Protein AF-A0A1A5YBJ4-F1 (afdb_monomer)

Organism: NCBI:txid1844972

Nearest PDB structures (foldseek):
  6a4c-assembly1_A  TM=4.652E-01  e=3.974E-02  Myxococcus xanthus DK 1622

Secondary structure (DSSP, 8-state):
--B-EEEES------S-TTS-HHHHHHH--BPPPSSPPPEEEEEEE--B--SEEEE-TTS-EEEEHHHHHHHHHHHTTSEEEEEEEETTS---EEEEEEBP-

Radius of gyration: 13.21 Å; Cα contacts (8 Å, |Δi|>4): 202; chains: 1; bounding box: 38×28×31 Å

Mean predicted aligned error: 7.51 Å

Foldseek 3Di:
DDAWAKAFPDPPDDQDDPPDDLVVCQPPLAFADDDDDDATEMEGPDDDDYDQFRDAYRRNWTKGAPVVCVVCVVVQPPQWDWGHYDYDPDPGGITTIRRHDD

Solvent-accessible surface area (backbone atoms only — not comparable to full-atom values): 6078 Å² total; per-residue (Å²): 133,64,54,47,39,68,46,78,68,55,81,94,58,80,63,49,64,98,87,60,63,52,68,62,16,60,76,68,44,57,26,72,86,81,86,81,83,68,78,40,45,32,31,71,82,36,86,47,52,88,56,50,69,52,50,69,47,78,33,30,25,38,34,28,23,66,70,41,46,72,70,45,47,86,76,46,62,86,39,53,46,84,39,64,48,43,42,79,82,48,99,64,74,45,36,36,39,37,37,31,67,129

Sequence (102 aa):
MKIWSMQVDDYNMTVCSEDHNPADYSASLEGLPVTNWNTAQLKIWKKGKNRDFVGFLNGGMLVLSDKAIEVIKGFLDPNVQYLNCVVKNYSTKLTLVNVVTI

pLDDT: mean 74.59, std 11.42, range [49.53, 89.25]

Structure (mmCIF, N/CA/C/O backbone):
data_AF-A0A1A5YBJ4-F1
#
_entry.id   AF-A0A1A5YBJ4-F1
#
loop_
_atom_site.group_PDB
_atom_site.id
_atom_site.type_symbol
_atom_site.label_atom_id
_atom_site.label_alt_id
_atom_site.label_comp_id
_atom_site.label_asym_id
_atom_site.label_entity_id
_atom_site.label_seq_id
_atom_site.pdbx_PDB_ins_code
_atom_site.Cartn_x
_atom_site.Cartn_y
_atom_site.Cartn_z
_atom_site.occupancy
_atom_site.B_iso_or_equiv
_atom_site.auth_seq_id
_atom_site.auth_comp_id
_atom_site.auth_asym_id
_atom_site.auth_atom_id
_atom_site.pdbx_PDB_model_num
ATOM 1 N N . MET A 1 1 ? -23.892 4.312 1.676 1.00 57.59 1 MET A N 1
ATOM 2 C CA . MET A 1 1 ? -23.070 3.613 2.698 1.00 57.59 1 MET A CA 1
ATOM 3 C C . MET A 1 1 ? -21.718 4.319 2.812 1.00 57.59 1 MET A C 1
ATOM 5 O O . MET A 1 1 ? -21.126 4.576 1.774 1.00 57.59 1 MET A O 1
ATOM 9 N N . LYS A 1 2 ? -21.241 4.689 4.014 1.00 60.31 2 LYS A N 1
ATOM 10 C CA . LYS A 1 2 ? -19.932 5.363 4.184 1.00 60.31 2 LYS A CA 1
ATOM 11 C C . LYS A 1 2 ? -18.789 4.330 4.074 1.00 60.31 2 LYS A C 1
ATOM 13 O O . LYS A 1 2 ? -18.869 3.270 4.694 1.00 60.31 2 LYS A O 1
ATOM 18 N N . ILE A 1 3 ? -17.759 4.620 3.280 1.00 66.88 3 ILE A N 1
ATOM 19 C CA . ILE A 1 3 ? -16.576 3.764 3.036 1.00 66.88 3 ILE A CA 1
ATOM 20 C C . ILE A 1 3 ? -15.384 4.349 3.813 1.00 66.88 3 ILE A C 1
ATOM 22 O O . ILE A 1 3 ? -15.431 5.528 4.170 1.00 66.88 3 ILE A O 1
ATOM 26 N N . TRP A 1 4 ? -14.363 3.540 4.124 1.00 71.50 4 TRP A N 1
ATOM 27 C CA . TRP A 1 4 ? -13.100 4.062 4.665 1.00 71.50 4 TRP A CA 1
ATOM 28 C C . TRP A 1 4 ? -12.494 5.074 3.699 1.00 71.50 4 TRP A C 1
ATOM 30 O O . TRP A 1 4 ? -12.452 4.846 2.494 1.00 71.50 4 TRP A O 1
ATOM 40 N N . SER A 1 5 ? -12.039 6.196 4.239 1.00 71.62 5 SER A N 1
ATOM 41 C CA . SER A 1 5 ? -11.209 7.142 3.503 1.00 71.62 5 SER A CA 1
ATOM 42 C C . SER A 1 5 ? -9.917 7.330 4.277 1.00 71.62 5 SER A C 1
ATOM 44 O O . SER A 1 5 ? -9.929 7.521 5.499 1.00 71.62 5 SER A O 1
ATOM 46 N N . MET A 1 6 ? -8.809 7.230 3.555 1.00 74.12 6 MET A N 1
ATOM 47 C CA . MET A 1 6 ? -7.467 7.334 4.105 1.00 74.12 6 MET A CA 1
ATOM 48 C C . MET A 1 6 ? -6.771 8.570 3.575 1.00 74.12 6 MET A C 1
ATOM 50 O O . MET A 1 6 ? -7.162 9.132 2.555 1.00 74.12 6 MET A O 1
ATOM 54 N N . GLN A 1 7 ? -5.751 8.982 4.307 1.00 73.12 7 GLN A N 1
ATOM 55 C CA . GLN A 1 7 ? -4.785 9.968 3.868 1.00 73.12 7 GLN A CA 1
ATOM 56 C C . GLN A 1 7 ? -3.432 9.619 4.478 1.00 73.12 7 GLN A C 1
ATOM 58 O O . GLN A 1 7 ? -3.356 8.937 5.509 1.00 73.12 7 GLN A O 1
ATOM 63 N N . VAL A 1 8 ? -2.378 10.102 3.836 1.00 72.44 8 VAL A N 1
ATOM 64 C CA . VAL A 1 8 ? -1.031 10.074 4.397 1.00 72.44 8 VAL A CA 1
ATOM 65 C C . VAL A 1 8 ? -1.032 10.924 5.673 1.00 72.44 8 VAL A C 1
ATOM 67 O O . VAL A 1 8 ? -1.613 12.011 5.706 1.00 72.44 8 VAL A O 1
ATOM 70 N N . ASP A 1 9 ? -0.484 10.386 6.762 1.00 72.25 9 ASP A N 1
ATOM 71 C CA . ASP A 1 9 ? -0.409 11.097 8.044 1.00 72.25 9 ASP A CA 1
ATOM 72 C C . ASP A 1 9 ? 0.889 11.884 8.206 1.00 72.25 9 ASP A C 1
ATOM 74 O O . ASP A 1 9 ? 0.879 12.938 8.836 1.00 72.25 9 ASP A O 1
ATOM 78 N N . ASP A 1 10 ? 1.972 11.395 7.607 1.00 65.75 10 ASP A N 1
ATOM 79 C CA . ASP A 1 10 ? 3.278 12.040 7.603 1.00 65.75 10 ASP A CA 1
ATOM 80 C C . ASP A 1 10 ? 3.803 12.154 6.165 1.00 65.75 10 ASP A C 1
ATOM 82 O O . ASP A 1 10 ? 3.919 11.153 5.460 1.00 65.75 10 ASP A O 1
ATOM 86 N N . TYR A 1 11 ? 4.104 13.383 5.740 1.00 57.78 11 TYR A N 1
ATOM 87 C CA . TYR A 1 11 ? 4.624 13.700 4.409 1.00 57.78 11 TYR A CA 1
ATOM 88 C C . TYR A 1 11 ? 6.139 13.496 4.280 1.00 57.78 11 TYR A C 1
ATOM 90 O O . TYR A 1 11 ? 6.700 13.840 3.245 1.00 57.78 11 TYR A O 1
ATOM 98 N N . 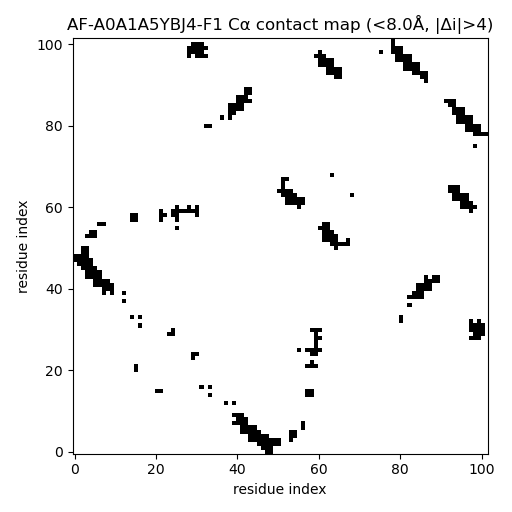ASN A 1 12 ? 6.805 12.863 5.252 1.00 54.12 12 ASN A N 1
ATOM 99 C CA . ASN A 1 12 ? 8.192 12.378 5.127 1.00 54.12 12 ASN A CA 1
ATOM 100 C C . ASN A 1 12 ? 8.376 11.260 4.074 1.00 54.12 12 ASN A C 1
ATOM 102 O O . ASN A 1 12 ? 9.353 10.511 4.090 1.00 54.12 12 ASN A O 1
ATOM 106 N N . MET A 1 13 ? 7.413 11.118 3.170 1.00 58.00 13 MET A N 1
ATOM 107 C CA . MET A 1 13 ? 7.360 10.134 2.114 1.00 58.00 13 MET A CA 1
ATOM 108 C C . MET A 1 13 ? 7.187 10.861 0.785 1.00 58.00 13 MET A C 1
ATOM 110 O O . MET A 1 13 ? 6.103 11.363 0.478 1.00 58.00 13 MET A O 1
ATOM 114 N N . THR A 1 14 ? 8.228 10.857 -0.037 1.00 52.09 14 THR A N 1
ATOM 115 C CA . THR A 1 14 ? 8.079 11.176 -1.455 1.00 52.09 14 THR A CA 1
ATOM 116 C C . THR A 1 14 ? 7.714 9.880 -2.170 1.00 52.09 14 THR A C 1
ATOM 118 O O . THR A 1 14 ? 8.515 8.954 -2.244 1.00 52.09 14 THR A O 1
ATOM 121 N N . VAL A 1 15 ? 6.467 9.779 -2.628 1.00 53.03 15 VAL A N 1
ATOM 122 C CA . VAL A 1 15 ? 5.974 8.618 -3.394 1.00 53.03 15 VAL A CA 1
ATOM 123 C C . VAL A 1 15 ? 6.155 8.823 -4.905 1.00 53.03 15 VAL A C 1
ATOM 125 O O . VAL A 1 15 ? 5.999 7.900 -5.696 1.00 53.03 15 VAL A O 1
ATOM 128 N N . CYS A 1 16 ? 6.523 10.034 -5.315 1.00 52.31 16 CYS A N 1
ATOM 129 C CA . CYS A 1 16 ? 6.862 10.352 -6.692 1.00 52.31 16 CYS A CA 1
ATOM 130 C C . CYS A 1 16 ? 8.385 10.362 -6.820 1.00 52.31 16 CYS A C 1
ATOM 132 O O . CYS A 1 16 ? 9.061 11.006 -6.019 1.00 52.31 16 CYS A O 1
ATOM 134 N N . SER A 1 17 ? 8.933 9.673 -7.820 1.00 49.53 17 SER A N 1
ATOM 135 C CA . SER A 1 17 ? 10.287 9.987 -8.284 1.00 49.53 17 SER A CA 1
ATOM 136 C C . SER A 1 17 ? 10.357 11.487 -8.584 1.00 49.53 17 SER A C 1
ATOM 138 O O . SER A 1 17 ? 9.381 12.026 -9.111 1.00 49.53 17 SER A O 1
ATOM 140 N N . GLU A 1 18 ? 11.482 12.139 -8.292 1.00 51.91 18 GLU A N 1
ATOM 141 C CA . GLU A 1 18 ? 11.665 13.595 -8.446 1.00 51.91 18 GLU A CA 1
ATOM 142 C C . GLU A 1 18 ? 11.302 14.124 -9.854 1.00 51.91 18 GLU A C 1
ATOM 144 O O . GLU A 1 18 ? 10.976 15.299 -9.999 1.00 51.91 18 GLU A O 1
ATOM 149 N N . ASP A 1 19 ? 11.242 13.239 -10.856 1.00 53.22 19 ASP A N 1
ATOM 150 C CA . ASP A 1 19 ? 11.070 13.572 -12.270 1.00 53.22 19 ASP A CA 1
ATOM 151 C C . ASP A 1 19 ? 9.667 13.331 -12.870 1.00 53.22 19 ASP A C 1
ATOM 153 O O . ASP A 1 19 ? 9.509 13.486 -14.079 1.00 53.22 19 ASP A O 1
ATOM 157 N N . HIS A 1 20 ? 8.641 12.933 -12.101 1.00 56.00 20 HIS A N 1
ATOM 158 C CA . HIS A 1 20 ? 7.326 12.591 -12.683 1.00 56.00 20 HIS A CA 1
ATOM 159 C C . HIS A 1 20 ? 6.122 13.315 -12.066 1.00 56.00 20 HIS A C 1
ATOM 161 O O . HIS A 1 20 ? 6.026 13.517 -10.855 1.00 56.00 20 HIS A O 1
ATOM 167 N N . 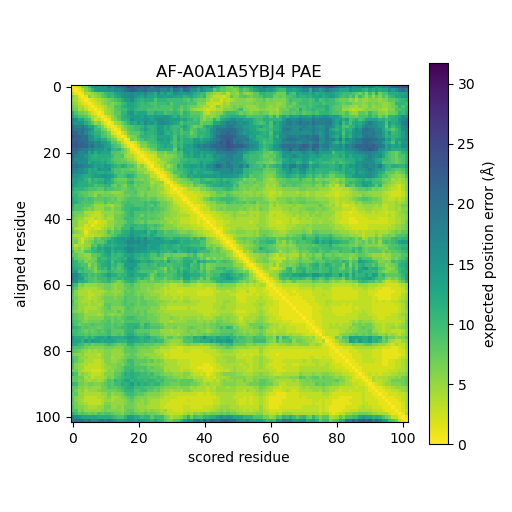ASN A 1 21 ? 5.147 13.645 -12.921 1.00 61.22 21 ASN A N 1
ATOM 168 C CA . ASN A 1 21 ? 3.876 14.242 -12.528 1.00 61.22 21 ASN A CA 1
ATOM 169 C C . ASN A 1 21 ? 2.970 13.194 -11.838 1.00 61.22 21 ASN A C 1
ATOM 171 O O . ASN A 1 21 ? 2.631 12.179 -12.451 1.00 61.22 21 ASN A O 1
ATOM 175 N N . PRO A 1 22 ? 2.499 13.435 -10.597 1.00 57.09 22 PRO A N 1
ATOM 176 C CA . PRO A 1 22 ? 1.604 12.519 -9.882 1.00 57.09 22 PRO A CA 1
ATOM 177 C C . PRO A 1 22 ? 0.302 12.178 -10.628 1.00 57.09 22 PRO A C 1
ATOM 179 O O . PRO A 1 22 ? -0.312 11.147 -10.346 1.00 57.09 22 PRO A O 1
ATOM 182 N N . ALA A 1 23 ? -0.140 13.048 -11.544 1.00 61.59 23 ALA A N 1
ATOM 183 C CA . ALA A 1 23 ? -1.350 12.843 -12.333 1.00 61.59 23 ALA A CA 1
ATOM 184 C C . ALA A 1 23 ? -1.221 11.670 -13.317 1.00 61.59 23 ALA A C 1
ATOM 186 O O . ALA A 1 23 ? -2.168 10.892 -13.444 1.00 61.59 23 ALA A O 1
ATOM 187 N N . ASP A 1 24 ? -0.049 11.498 -13.930 1.00 58.06 24 ASP A N 1
ATOM 188 C CA . ASP A 1 24 ? 0.191 10.466 -14.945 1.00 58.06 24 ASP A CA 1
ATOM 189 C C . ASP A 1 24 ? 0.128 9.063 -14.311 1.00 58.06 24 ASP A C 1
ATOM 191 O O . ASP A 1 24 ? -0.546 8.168 -14.814 1.00 58.06 24 ASP A O 1
ATOM 195 N N . TYR A 1 25 ? 0.671 8.920 -13.098 1.00 57.44 25 TYR A N 1
ATOM 196 C CA . TYR A 1 25 ? 0.655 7.677 -12.313 1.00 57.44 25 TYR A CA 1
ATOM 197 C C . TYR A 1 25 ? -0.755 7.225 -11.918 1.00 57.44 25 TYR A C 1
ATOM 199 O O . TYR A 1 25 ? -1.060 6.033 -11.870 1.00 57.44 25 TYR A O 1
ATOM 207 N N . SER A 1 26 ? -1.628 8.182 -11.587 1.00 58.16 26 SER A N 1
ATOM 208 C CA . SER A 1 26 ? -2.985 7.884 -11.118 1.00 58.16 26 SER A CA 1
ATOM 209 C C . SER A 1 26 ? -3.902 7.342 -12.219 1.00 58.16 26 SER A C 1
ATOM 211 O O . SER A 1 26 ? -4.892 6.680 -11.909 1.00 58.16 26 SER A O 1
ATOM 213 N N . ALA A 1 27 ? -3.571 7.607 -13.487 1.00 62.41 27 ALA A N 1
ATOM 214 C CA . ALA A 1 27 ? -4.374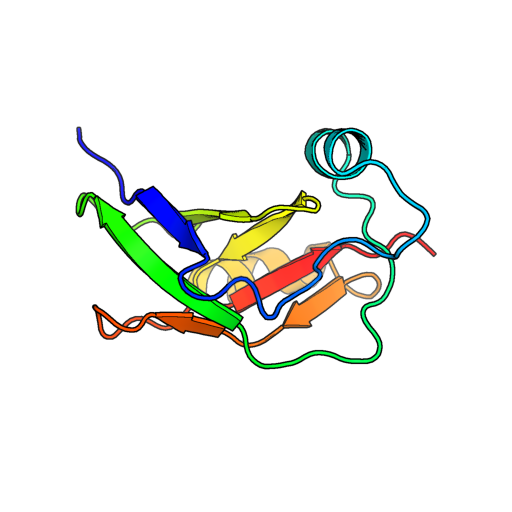 7.214 -14.638 1.00 62.41 27 ALA A CA 1
ATOM 215 C C . ALA A 1 27 ? -3.996 5.831 -15.193 1.00 62.41 27 ALA A C 1
ATOM 217 O O . ALA A 1 27 ? -4.880 5.130 -15.689 1.00 62.41 27 ALA A O 1
ATOM 218 N N . SER A 1 28 ? -2.722 5.429 -15.096 1.00 63.12 28 SER A N 1
ATOM 219 C CA . SER A 1 28 ? -2.201 4.223 -15.760 1.00 63.12 28 SER A CA 1
ATOM 220 C C . SER A 1 28 ? -1.607 3.153 -14.834 1.00 63.12 28 SER A C 1
ATOM 222 O O . SER A 1 28 ? -1.334 2.057 -15.312 1.00 63.12 28 SER A O 1
ATOM 224 N N . LEU A 1 29 ? -1.454 3.407 -13.522 1.00 68.12 29 LEU A N 1
ATOM 225 C CA . LEU A 1 29 ? -0.699 2.536 -12.594 1.00 68.12 29 LEU A CA 1
ATOM 226 C C . LEU A 1 29 ? 0.766 2.314 -13.011 1.00 68.12 29 LEU A C 1
ATOM 228 O O . LEU A 1 29 ? 1.389 1.356 -12.564 1.00 68.12 29 LEU A O 1
ATOM 232 N N . GLU A 1 30 ? 1.324 3.184 -13.850 1.00 68.12 30 GLU A N 1
ATOM 233 C CA . GLU A 1 30 ? 2.705 3.085 -14.325 1.00 68.12 30 GLU A CA 1
ATOM 234 C C . GLU A 1 30 ? 3.656 3.685 -13.289 1.00 68.12 30 GLU A C 1
ATOM 236 O O . GLU A 1 30 ? 4.068 4.842 -13.362 1.00 68.12 30 GLU A O 1
ATOM 241 N N . GLY A 1 31 ? 3.949 2.886 -12.268 1.00 67.81 31 GLY A N 1
ATOM 242 C CA . GLY A 1 31 ? 4.903 3.213 -11.225 1.00 67.81 31 GLY A CA 1
ATOM 243 C C . GLY A 1 31 ? 6.357 3.098 -11.684 1.00 67.81 31 GLY A C 1
ATOM 244 O O . GLY A 1 31 ? 6.685 2.335 -12.594 1.00 67.81 31 GLY A O 1
ATOM 245 N N . LEU A 1 32 ? 7.258 3.793 -10.987 1.00 73.44 32 LEU A N 1
ATOM 246 C CA . LEU A 1 32 ? 8.701 3.541 -11.042 1.00 73.44 32 LEU A CA 1
ATOM 247 C C . LEU A 1 32 ? 9.165 2.795 -9.786 1.00 73.44 32 LEU A C 1
ATOM 249 O O . LEU A 1 32 ? 8.563 2.964 -8.720 1.00 73.44 32 LEU A O 1
ATOM 253 N N . PRO A 1 33 ? 10.244 1.994 -9.867 1.00 78.62 33 PRO A N 1
ATOM 254 C CA . PRO A 1 33 ? 10.795 1.314 -8.704 1.00 78.62 33 PRO A CA 1
ATOM 255 C C . PRO A 1 33 ? 11.194 2.288 -7.590 1.00 78.62 33 PRO A C 1
ATOM 257 O O . PRO A 1 33 ? 12.032 3.171 -7.771 1.00 78.62 33 PRO A O 1
ATOM 260 N N . VAL A 1 34 ? 10.638 2.082 -6.399 1.00 77.38 34 VAL A N 1
ATOM 261 C CA . VAL A 1 34 ? 11.030 2.802 -5.188 1.00 77.38 34 VAL A CA 1
ATOM 262 C C . VAL A 1 34 ? 12.297 2.163 -4.621 1.00 77.38 34 VAL A C 1
ATOM 264 O O . VAL A 1 34 ? 12.303 0.970 -4.316 1.00 77.38 34 VAL A O 1
ATOM 267 N N . THR A 1 35 ? 13.364 2.950 -4.466 1.00 74.81 35 THR A N 1
ATOM 268 C CA . THR A 1 35 ? 14.685 2.479 -4.002 1.00 74.81 35 THR A CA 1
ATOM 269 C C . THR A 1 35 ? 14.979 2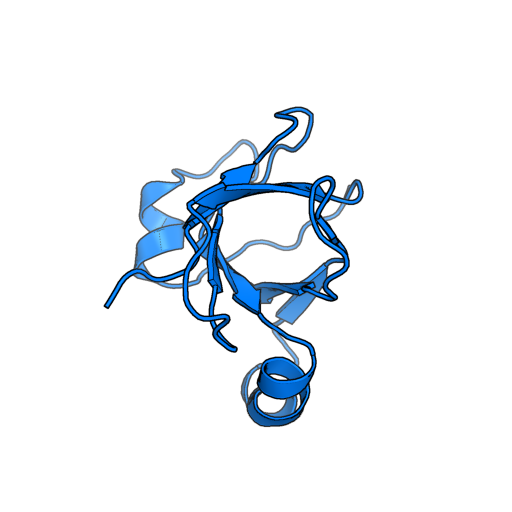.799 -2.534 1.00 74.81 35 THR A C 1
ATOM 271 O O . THR A 1 35 ? 15.684 2.039 -1.879 1.00 74.81 35 THR A O 1
ATOM 274 N N . ASN A 1 36 ? 14.394 3.868 -1.986 1.00 73.12 36 ASN A N 1
ATOM 275 C CA . ASN A 1 36 ? 14.632 4.341 -0.615 1.00 73.12 36 ASN A CA 1
ATOM 276 C C . ASN A 1 36 ? 13.332 4.359 0.203 1.00 73.12 36 ASN A C 1
ATOM 278 O O . ASN A 1 36 ? 12.897 5.402 0.692 1.00 73.12 36 ASN A O 1
ATOM 282 N N . TRP A 1 37 ? 12.665 3.207 0.305 1.00 76.94 37 TRP A N 1
ATOM 283 C CA . TRP A 1 37 ? 11.373 3.132 0.984 1.00 76.94 37 TRP A CA 1
ATOM 284 C C . TRP A 1 37 ? 11.497 3.281 2.505 1.00 76.94 37 TRP A C 1
ATOM 286 O O . TRP A 1 37 ? 12.110 2.451 3.176 1.00 76.94 37 TRP A O 1
ATOM 296 N N . ASN A 1 38 ? 10.812 4.287 3.050 1.00 77.19 38 ASN A N 1
ATOM 297 C CA . ASN A 1 38 ? 10.522 4.402 4.476 1.00 77.19 38 ASN A CA 1
ATOM 298 C C . ASN A 1 38 ? 9.080 3.960 4.736 1.00 77.19 38 ASN A C 1
ATOM 300 O O . ASN A 1 38 ? 8.164 4.364 4.022 1.00 77.19 38 ASN A O 1
ATOM 304 N N . THR A 1 39 ? 8.865 3.143 5.772 1.00 82.38 39 THR A N 1
ATOM 305 C CA . THR A 1 39 ? 7.544 2.576 6.078 1.00 82.38 39 THR A CA 1
ATOM 306 C C . THR A 1 39 ? 6.479 3.656 6.237 1.00 82.38 39 THR A C 1
ATOM 308 O O . THR A 1 39 ? 6.521 4.469 7.166 1.00 82.38 39 THR A O 1
ATOM 311 N N . ALA A 1 40 ? 5.477 3.604 5.360 1.00 79.62 40 ALA A N 1
ATOM 312 C CA . ALA A 1 40 ? 4.456 4.629 5.287 1.00 79.62 40 ALA A CA 1
ATOM 313 C C . ALA A 1 40 ? 3.572 4.703 6.529 1.00 79.62 40 ALA A C 1
ATOM 315 O O . ALA A 1 40 ? 3.126 3.678 7.043 1.00 79.62 40 ALA A O 1
ATOM 316 N N . GLN A 1 41 ? 3.249 5.922 6.957 1.00 84.81 41 GLN A N 1
ATOM 317 C CA . GLN A 1 41 ? 2.318 6.176 8.053 1.00 84.81 41 GLN A CA 1
ATOM 318 C C . GLN A 1 41 ? 0.996 6.713 7.504 1.00 84.81 41 GLN A C 1
ATOM 320 O O . GLN A 1 41 ? 0.919 7.823 6.974 1.00 84.81 41 GLN A O 1
ATOM 325 N N . LEU A 1 42 ? -0.064 5.924 7.642 1.00 83.06 42 LEU A N 1
ATOM 326 C CA . LEU A 1 42 ? -1.402 6.240 7.156 1.00 83.06 42 LEU A CA 1
ATOM 327 C C . LEU A 1 42 ? -2.345 6.527 8.324 1.00 83.06 42 LEU A C 1
ATOM 329 O O . LEU A 1 42 ? -2.211 5.979 9.423 1.00 83.06 42 LEU A O 1
ATOM 333 N N . LYS A 1 43 ? -3.365 7.344 8.062 1.00 84.62 43 LYS A N 1
ATOM 334 C CA . LYS A 1 43 ? -4.505 7.519 8.967 1.00 84.62 43 LYS A CA 1
ATOM 335 C C . LYS A 1 43 ? -5.819 7.314 8.233 1.00 84.62 43 LYS A C 1
ATOM 337 O O . LYS A 1 43 ? -6.018 7.784 7.112 1.00 84.62 43 LYS A O 1
ATOM 342 N N . ILE A 1 44 ? -6.764 6.671 8.910 1.00 81.69 44 ILE A N 1
ATOM 343 C CA . ILE A 1 44 ? -8.158 6.623 8.465 1.00 81.69 44 ILE A CA 1
ATOM 344 C C . ILE A 1 44 ? -8.844 7.874 9.008 1.00 81.69 44 ILE A C 1
ATOM 346 O O . ILE A 1 44 ? -9.132 7.959 10.201 1.00 81.69 44 ILE A O 1
ATOM 350 N N . TRP A 1 45 ? -9.098 8.860 8.152 1.00 78.56 45 TRP A N 1
ATOM 351 C CA . TRP A 1 45 ? -9.745 10.112 8.565 1.00 78.56 45 TRP A CA 1
ATOM 352 C C . TRP A 1 45 ? -11.271 10.002 8.587 1.00 78.56 45 TRP A C 1
ATOM 354 O O . TRP A 1 45 ? -11.941 10.751 9.295 1.00 78.56 45 TRP A O 1
ATOM 364 N N . LYS A 1 46 ? -11.830 9.023 7.866 1.00 78.75 46 LYS A N 1
ATOM 365 C CA . LYS A 1 46 ? -13.256 8.700 7.907 1.00 78.75 46 LYS A CA 1
ATOM 366 C C . LYS A 1 46 ? -13.462 7.197 7.991 1.00 78.75 46 LYS A C 1
ATOM 368 O O . LYS A 1 46 ? -13.147 6.463 7.058 1.00 78.75 46 LYS A O 1
ATOM 373 N N . LYS A 1 47 ? -14.031 6.742 9.109 1.00 73.81 47 LYS A N 1
ATOM 374 C CA . LYS A 1 47 ? -14.410 5.339 9.301 1.00 73.81 47 LYS A CA 1
ATOM 375 C C . LYS A 1 47 ? -15.729 5.035 8.581 1.00 73.81 47 LYS A C 1
ATOM 377 O O . LYS A 1 47 ? -16.659 5.839 8.544 1.00 73.81 47 LYS A O 1
ATOM 382 N N . GLY A 1 48 ? -15.806 3.835 8.035 1.00 76.75 48 GLY A N 1
ATOM 383 C CA . GLY A 1 48 ? -16.911 3.282 7.252 1.00 76.75 48 GLY A CA 1
ATOM 384 C C . GLY A 1 48 ? -16.800 1.756 7.184 1.00 76.75 48 GLY A C 1
ATOM 385 O O . GLY A 1 48 ? -16.217 1.147 8.082 1.00 76.75 48 GLY A O 1
ATOM 386 N N . LYS A 1 49 ? -17.312 1.122 6.125 1.00 76.88 49 LYS A N 1
ATOM 387 C CA . LYS A 1 49 ? -17.062 -0.310 5.882 1.00 76.88 49 LYS A CA 1
ATOM 388 C C . LYS A 1 49 ? -15.619 -0.515 5.396 1.00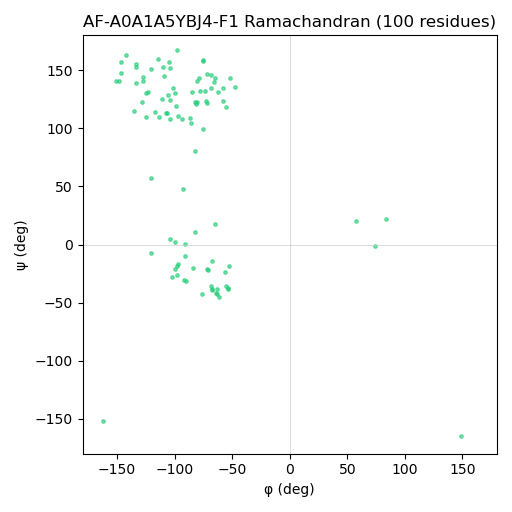 76.88 49 LYS A C 1
ATOM 390 O O . LYS A 1 49 ? -15.195 0.199 4.487 1.00 76.88 49 LYS A O 1
ATOM 395 N N . ASN A 1 50 ? -14.910 -1.477 5.990 1.00 69.69 50 ASN A N 1
ATOM 396 C CA . ASN A 1 50 ? -13.597 -1.914 5.511 1.00 69.69 50 ASN A CA 1
ATOM 397 C C . ASN A 1 50 ? -13.748 -2.551 4.114 1.00 69.69 50 ASN A C 1
ATOM 399 O O . ASN A 1 50 ? -14.767 -3.193 3.839 1.00 69.69 50 ASN A O 1
ATOM 403 N N . ARG A 1 51 ? -12.780 -2.333 3.226 1.00 73.44 51 ARG A N 1
ATOM 404 C CA . ARG A 1 51 ? -12.760 -2.861 1.858 1.00 73.44 51 ARG A CA 1
ATOM 405 C C . ARG A 1 51 ? -11.391 -3.445 1.569 1.00 73.44 51 ARG A C 1
ATOM 407 O O . ARG A 1 51 ? -10.402 -2.965 2.103 1.00 73.44 51 ARG A O 1
ATOM 414 N N . ASP A 1 52 ? -11.345 -4.417 0.671 1.00 76.81 52 ASP A N 1
ATOM 415 C CA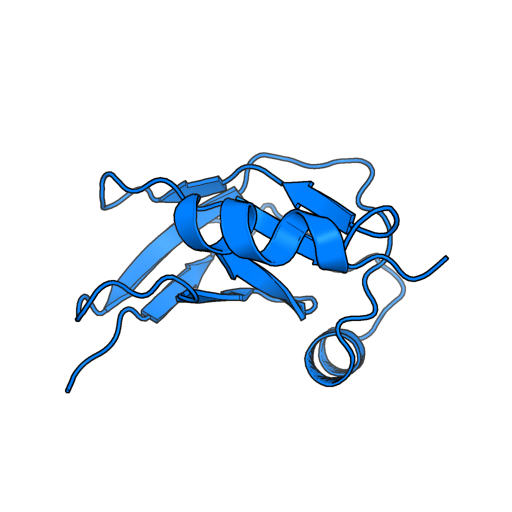 . ASP A 1 52 ? -10.073 -5.014 0.273 1.00 76.81 52 ASP A CA 1
ATOM 416 C C . ASP A 1 52 ? -9.235 -4.060 -0.599 1.00 76.81 52 ASP A C 1
ATOM 418 O O . ASP A 1 52 ? -8.013 -4.177 -0.622 1.00 76.81 52 ASP A O 1
ATOM 422 N N . PHE A 1 53 ? -9.896 -3.075 -1.227 1.00 77.19 53 PHE A N 1
ATOM 423 C CA . PHE A 1 53 ? -9.314 -1.915 -1.901 1.00 77.19 53 PHE A CA 1
ATOM 424 C C . PHE A 1 53 ? -9.691 -0.638 -1.144 1.00 77.19 53 PHE A C 1
ATOM 426 O O . PHE A 1 53 ? -10.865 -0.241 -1.129 1.00 77.19 53 PHE A O 1
ATOM 433 N N . VAL A 1 54 ? -8.718 -0.007 -0.489 1.00 68.56 54 VAL A N 1
ATOM 434 C CA . VAL A 1 54 ? -8.985 1.110 0.432 1.00 68.56 54 VAL A CA 1
ATOM 435 C C . VAL A 1 54 ? -8.763 2.474 -0.233 1.00 68.56 54 VAL A C 1
ATOM 437 O O . VAL A 1 54 ? -9.314 3.475 0.227 1.00 68.56 54 VAL A O 1
ATOM 440 N N . GLY A 1 55 ? -8.037 2.520 -1.353 1.00 70.38 55 GLY A N 1
ATOM 441 C CA . GLY A 1 55 ? -7.873 3.716 -2.178 1.00 70.38 55 GLY A CA 1
ATOM 442 C C . GLY A 1 55 ? -6.522 3.781 -2.885 1.00 70.38 55 GLY A C 1
ATOM 443 O O . GLY A 1 55 ? -5.792 2.792 -2.940 1.00 70.38 55 GLY A O 1
ATOM 444 N N . PHE A 1 56 ? -6.209 4.978 -3.376 1.00 68.25 56 PHE A N 1
ATOM 445 C CA . PHE A 1 56 ? -4.916 5.350 -3.946 1.00 68.25 56 PHE A CA 1
ATOM 446 C C . PHE A 1 56 ? -4.206 6.316 -2.997 1.00 68.25 56 PHE A C 1
ATOM 448 O O . PHE A 1 56 ? -4.861 7.150 -2.363 1.00 68.25 56 PHE A O 1
ATOM 455 N N . LEU A 1 57 ? -2.883 6.220 -2.906 1.00 68.19 57 LEU A N 1
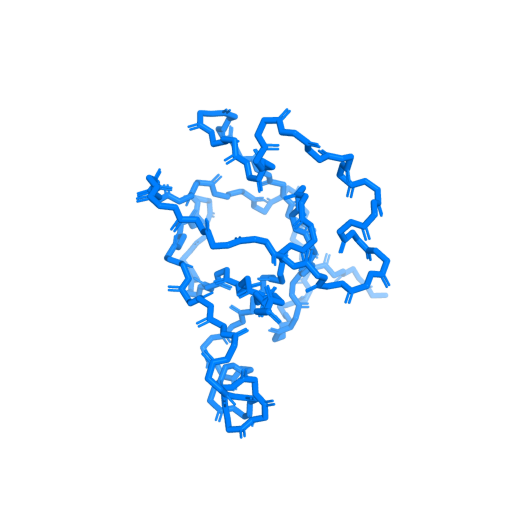ATOM 456 C CA . LEU A 1 57 ? -2.061 7.307 -2.370 1.00 68.19 57 LEU A CA 1
ATOM 457 C C . LEU A 1 57 ? -1.476 8.136 -3.516 1.00 68.19 57 LEU A C 1
ATOM 459 O O . LEU A 1 57 ? -1.537 7.736 -4.679 1.00 68.19 57 LEU A O 1
ATOM 463 N N . ASN A 1 58 ? -0.920 9.304 -3.180 1.00 59.75 58 ASN A N 1
ATOM 464 C CA . ASN A 1 58 ? -0.164 10.127 -4.128 1.00 59.75 58 ASN A CA 1
ATOM 465 C C . ASN A 1 58 ? 0.851 9.254 -4.881 1.00 59.75 58 ASN A C 1
ATOM 467 O O . ASN A 1 58 ? 1.499 8.427 -4.250 1.00 59.75 58 ASN A O 1
ATOM 471 N N . GLY A 1 59 ? 0.958 9.416 -6.203 1.00 59.84 59 GLY A N 1
ATOM 472 C CA . GLY A 1 59 ? 1.817 8.575 -7.047 1.00 59.84 59 GLY A CA 1
ATOM 473 C C . GLY A 1 59 ? 1.190 7.246 -7.487 1.00 59.84 59 GLY A C 1
ATOM 474 O O . GLY A 1 59 ? 1.916 6.315 -7.796 1.00 59.84 59 GLY A O 1
ATOM 475 N N . GLY A 1 60 ? -0.142 7.110 -7.491 1.00 67.56 60 GLY A N 1
ATOM 476 C CA . GLY A 1 60 ? -0.838 5.987 -8.146 1.00 67.56 60 GLY A CA 1
ATOM 477 C C . GLY A 1 60 ? -0.757 4.629 -7.435 1.00 67.56 60 GLY A C 1
ATOM 478 O O . GLY A 1 60 ? -1.380 3.673 -7.888 1.00 67.56 60 GLY A O 1
ATOM 479 N N . MET A 1 61 ? -0.061 4.531 -6.297 1.00 79.81 61 MET A N 1
ATOM 480 C CA . MET A 1 61 ? 0.060 3.273 -5.556 1.00 79.81 61 MET A CA 1
ATOM 481 C C . MET A 1 61 ? -1.274 2.843 -4.941 1.00 79.81 61 MET A C 1
ATOM 483 O O . MET A 1 61 ? -1.977 3.634 -4.297 1.00 79.81 61 MET A O 1
ATOM 487 N N . LEU A 1 62 ? -1.591 1.558 -5.090 1.00 83.38 62 LEU A N 1
ATOM 488 C CA . LEU A 1 62 ? -2.805 0.963 -4.540 1.00 83.38 62 LEU A CA 1
ATOM 489 C C . LEU A 1 62 ? -2.612 0.651 -3.061 1.00 83.38 62 LEU A C 1
ATOM 491 O O . LEU A 1 62 ? -1.567 0.140 -2.670 1.00 83.38 62 LEU A O 1
ATOM 495 N N . VAL A 1 63 ? -3.637 0.872 -2.238 1.00 85.62 63 VAL A N 1
ATOM 496 C CA . VAL A 1 63 ? -3.643 0.373 -0.856 1.00 85.62 63 VAL A CA 1
ATOM 497 C C . VAL A 1 63 ? -4.608 -0.788 -0.728 1.00 85.62 63 VAL A C 1
ATOM 499 O O . VAL A 1 63 ? -5.830 -0.615 -0.823 1.00 85.62 63 VAL A O 1
ATOM 502 N N . LEU A 1 64 ? -4.048 -1.964 -0.465 1.00 88.38 64 LEU A N 1
ATOM 503 C CA . LEU A 1 64 ? -4.774 -3.223 -0.449 1.00 88.38 64 LEU A CA 1
ATOM 504 C C . LEU A 1 64 ? -4.688 -3.913 0.905 1.00 88.38 64 LEU A C 1
ATOM 506 O O . LEU A 1 64 ? -3.710 -3.778 1.638 1.00 88.38 64 LEU A O 1
ATOM 510 N N . SER A 1 65 ? -5.721 -4.686 1.219 1.00 88.38 65 SER A N 1
ATOM 511 C CA . SER A 1 65 ? -5.661 -5.663 2.307 1.00 88.38 65 SER A CA 1
ATOM 512 C C . SER A 1 65 ? -4.847 -6.897 1.907 1.00 88.38 65 SER A C 1
ATOM 514 O O . SER A 1 65 ? -4.764 -7.232 0.724 1.00 88.38 65 SER A O 1
ATOM 516 N N . ASP A 1 66 ? -4.347 -7.634 2.900 1.00 86.75 66 ASP A N 1
ATOM 517 C CA . ASP A 1 66 ? -3.643 -8.907 2.681 1.00 86.75 66 ASP A CA 1
ATOM 518 C C . ASP A 1 66 ? -4.482 -9.892 1.841 1.00 86.75 66 ASP A C 1
ATOM 520 O O . ASP A 1 66 ? -3.963 -10.545 0.939 1.00 86.75 66 ASP A O 1
ATOM 524 N N . LYS A 1 67 ? -5.807 -9.927 2.056 1.00 87.50 67 LYS A N 1
ATOM 525 C CA . LYS A 1 67 ? -6.732 -10.779 1.290 1.00 87.50 67 LYS A CA 1
ATOM 526 C C . LYS A 1 67 ? -6.791 -10.414 -0.191 1.00 87.50 67 LYS A C 1
ATOM 528 O O . LYS A 1 67 ? -6.828 -11.304 -1.033 1.00 87.50 67 LYS A O 1
ATOM 533 N N . ALA A 1 68 ? -6.814 -9.121 -0.522 1.00 88.69 68 ALA A N 1
ATOM 534 C CA . ALA A 1 68 ? -6.776 -8.691 -1.922 1.00 88.69 68 ALA A CA 1
ATOM 535 C C . ALA A 1 68 ? -5.459 -9.106 -2.580 1.00 88.69 68 ALA A C 1
ATOM 537 O O . ALA A 1 68 ? -5.477 -9.601 -3.702 1.00 88.69 68 ALA A O 1
ATOM 538 N N . ILE A 1 69 ? -4.338 -8.950 -1.873 1.00 89.12 69 ILE A N 1
ATOM 539 C CA . ILE A 1 69 ? -3.015 -9.321 -2.385 1.00 89.12 69 ILE A CA 1
ATOM 540 C C . ILE A 1 69 ? -2.937 -10.809 -2.687 1.00 89.12 69 ILE A C 1
ATOM 542 O O . ILE A 1 69 ? -2.469 -11.181 -3.758 1.00 89.12 69 ILE A O 1
ATOM 546 N N . GLU A 1 70 ? -3.435 -11.665 -1.795 1.00 89.12 70 GLU A N 1
ATOM 547 C CA . GLU A 1 70 ? -3.459 -13.110 -2.036 1.00 89.12 70 GLU A CA 1
ATOM 548 C C . GLU A 1 70 ? -4.181 -13.484 -3.335 1.00 89.12 70 GLU A C 1
ATOM 550 O O . GLU A 1 70 ? -3.737 -14.401 -4.026 1.00 89.12 70 GLU A O 1
ATOM 555 N N . VAL A 1 71 ? -5.243 -12.752 -3.683 1.00 88.44 71 VAL A N 1
ATOM 556 C CA . VAL A 1 71 ? -6.019 -12.964 -4.911 1.00 88.44 71 VAL A CA 1
ATOM 557 C C . VAL A 1 71 ? -5.296 -12.420 -6.143 1.00 88.44 71 VAL A C 1
ATOM 559 O O . VAL A 1 71 ? -5.301 -13.077 -7.182 1.00 88.44 71 VAL A O 1
ATOM 562 N N . ILE A 1 72 ? -4.690 -11.231 -6.057 1.00 84.81 72 ILE A N 1
ATOM 563 C CA . ILE A 1 72 ? -4.188 -10.532 -7.250 1.00 84.81 72 ILE A CA 1
ATOM 564 C C . ILE A 1 72 ? -2.698 -10.730 -7.531 1.00 84.81 72 ILE A C 1
ATOM 566 O O . ILE A 1 72 ? -2.273 -10.458 -8.650 1.00 84.81 72 ILE A O 1
ATOM 570 N N . LYS A 1 73 ? -1.899 -11.203 -6.565 1.00 84.25 73 LYS A N 1
ATOM 571 C CA . LYS A 1 73 ? -0.433 -11.296 -6.707 1.00 84.25 73 LYS A CA 1
ATOM 572 C C . LYS A 1 73 ? 0.011 -12.069 -7.952 1.00 84.25 73 LYS A C 1
ATOM 574 O O . LYS A 1 73 ? 0.931 -11.650 -8.639 1.00 84.25 73 LYS A O 1
ATOM 579 N N . GLY A 1 74 ? -0.717 -13.129 -8.313 1.00 82.69 74 GLY A N 1
ATOM 580 C CA . GLY A 1 74 ? -0.425 -13.931 -9.506 1.00 82.69 74 GLY A CA 1
ATOM 581 C C . GLY A 1 74 ? -0.655 -13.210 -10.841 1.00 82.69 74 GLY A C 1
ATOM 582 O O . GLY A 1 74 ? -0.204 -13.710 -11.865 1.00 82.69 74 GLY A O 1
ATOM 583 N N . PHE A 1 75 ? -1.347 -12.066 -10.841 1.00 82.81 75 PHE A N 1
ATOM 584 C CA . PHE A 1 75 ? -1.581 -11.236 -12.028 1.00 82.81 75 PHE A CA 1
ATOM 585 C C . PHE A 1 75 ? -0.638 -10.031 -12.117 1.00 82.81 75 PHE A C 1
ATOM 587 O O . PHE A 1 75 ? -0.501 -9.465 -13.197 1.00 82.81 75 PHE A O 1
ATOM 594 N N . LEU A 1 76 ? -0.051 -9.604 -10.994 1.00 78.88 76 LEU A N 1
ATOM 595 C CA . LEU A 1 76 ? 0.780 -8.397 -10.920 1.00 78.88 76 LEU A CA 1
ATOM 596 C C . LEU A 1 76 ? 2.282 -8.691 -11.009 1.00 78.88 76 LEU A C 1
ATOM 598 O O . LEU A 1 76 ? 3.051 -7.834 -11.442 1.00 78.88 76 LEU A O 1
ATOM 602 N N . ASP A 1 77 ? 2.709 -9.887 -10.612 1.00 75.88 77 ASP A N 1
ATOM 603 C CA . ASP A 1 77 ? 4.109 -10.292 -10.709 1.00 75.88 77 ASP A CA 1
ATOM 604 C C . ASP A 1 77 ? 4.535 -10.463 -12.188 1.00 75.88 77 ASP A C 1
ATOM 606 O O . ASP A 1 77 ? 3.735 -10.913 -13.015 1.00 75.88 77 ASP A O 1
ATOM 610 N N . PRO A 1 78 ? 5.793 -10.142 -12.556 1.00 75.62 78 PRO A N 1
ATOM 611 C CA . PRO A 1 78 ? 6.912 -9.744 -11.690 1.00 75.62 78 PRO A CA 1
ATOM 612 C C . PRO A 1 78 ? 7.033 -8.226 -11.460 1.00 75.62 78 PRO A C 1
ATOM 614 O O . PRO A 1 78 ? 7.938 -7.771 -10.764 1.00 75.62 78 PRO A O 1
ATOM 617 N N . ASN A 1 79 ? 6.138 -7.440 -12.046 1.00 82.81 79 ASN A N 1
ATOM 618 C CA . ASN A 1 79 ? 6.274 -5.996 -12.201 1.00 82.81 79 ASN A CA 1
ATOM 619 C C . ASN A 1 79 ? 5.627 -5.238 -11.039 1.00 82.81 79 ASN A C 1
ATOM 621 O O . ASN A 1 79 ? 4.852 -4.306 -11.240 1.00 82.81 79 ASN A O 1
ATOM 625 N N . VAL A 1 80 ? 5.904 -5.647 -9.801 1.00 87.56 80 VAL A N 1
ATOM 626 C CA . VAL A 1 80 ? 5.237 -5.070 -8.632 1.00 87.56 80 VAL A CA 1
ATOM 627 C C . VAL A 1 80 ? 6.129 -5.041 -7.395 1.00 87.56 80 VAL A C 1
ATOM 629 O O . VAL A 1 80 ? 6.864 -5.983 -7.102 1.00 87.56 80 VAL A O 1
ATOM 632 N N . GLN A 1 81 ? 6.045 -3.952 -6.632 1.00 86.88 81 GLN A N 1
ATOM 633 C CA . GLN A 1 81 ? 6.632 -3.837 -5.302 1.00 86.88 81 GLN A CA 1
ATOM 634 C C . GLN A 1 81 ? 5.524 -3.792 -4.248 1.00 86.88 81 GLN A C 1
ATOM 636 O O . GLN A 1 81 ? 4.637 -2.935 -4.281 1.00 86.88 81 GLN A O 1
ATOM 641 N N . TYR A 1 82 ? 5.612 -4.702 -3.281 1.00 89.19 82 TYR A N 1
ATOM 642 C CA . TYR A 1 82 ? 4.763 -4.717 -2.095 1.00 89.19 82 TYR A CA 1
ATOM 643 C C . TYR A 1 82 ? 5.474 -3.963 -0.972 1.00 89.19 82 TYR A C 1
ATOM 645 O O . TYR A 1 82 ? 6.467 -4.426 -0.412 1.00 89.19 82 TYR A O 1
ATOM 653 N N . LEU A 1 83 ? 4.970 -2.776 -0.661 1.00 86.88 83 LEU A N 1
ATOM 654 C CA . LEU A 1 83 ? 5.559 -1.838 0.280 1.00 86.88 83 LEU A CA 1
ATOM 655 C C . LEU A 1 83 ? 4.754 -1.832 1.582 1.00 86.88 83 LEU A C 1
ATOM 657 O O . LEU A 1 83 ? 3.529 -1.693 1.593 1.00 86.88 83 LEU A O 1
ATOM 661 N N . ASN A 1 84 ? 5.442 -1.989 2.709 1.00 87.25 84 ASN A N 1
ATOM 662 C CA . ASN A 1 84 ? 4.793 -2.031 4.014 1.00 87.25 84 ASN A CA 1
ATOM 663 C C . ASN A 1 84 ? 4.272 -0.645 4.445 1.00 87.25 84 ASN A C 1
ATOM 665 O O . ASN A 1 84 ? 4.890 0.388 4.180 1.00 87.25 84 ASN A O 1
ATOM 669 N N . CYS A 1 85 ? 3.152 -0.618 5.169 1.00 84.94 85 CYS A N 1
ATOM 670 C CA . CYS A 1 85 ? 2.623 0.596 5.788 1.00 84.94 85 CYS A CA 1
ATOM 671 C C . CYS A 1 85 ? 2.021 0.316 7.172 1.00 84.94 85 CYS A C 1
ATOM 673 O O . CYS A 1 85 ? 1.739 -0.825 7.539 1.00 84.94 85 CYS A O 1
ATOM 675 N N . VAL A 1 86 ? 1.841 1.376 7.958 1.00 87.31 86 VAL A N 1
ATOM 676 C CA . VAL A 1 86 ? 1.252 1.343 9.298 1.00 87.31 86 VAL A CA 1
ATOM 677 C C . VAL A 1 86 ? 0.077 2.308 9.339 1.00 87.31 86 VAL A C 1
ATOM 679 O O . VAL A 1 86 ? 0.205 3.473 8.971 1.00 87.31 86 VAL A O 1
ATOM 682 N N . VAL A 1 87 ? -1.073 1.838 9.824 1.00 85.94 87 VAL A N 1
ATOM 683 C CA . VAL A 1 87 ? -2.240 2.688 10.082 1.00 85.94 87 VAL A CA 1
ATOM 684 C C . VAL A 1 87 ? -2.251 3.069 11.560 1.00 85.94 87 VAL A C 1
ATOM 686 O O . VAL A 1 87 ? -2.493 2.227 12.418 1.00 85.94 87 VAL A O 1
ATOM 689 N N . LYS A 1 88 ? -1.992 4.338 11.886 1.00 86.06 88 LYS A N 1
ATOM 690 C CA . LYS A 1 88 ? -1.768 4.753 13.286 1.00 86.06 88 LYS A CA 1
ATOM 691 C C . LYS A 1 88 ? -3.004 4.665 14.179 1.00 86.06 88 LYS A C 1
ATOM 693 O O . LYS A 1 88 ? -2.888 4.381 15.365 1.00 86.06 88 LYS A O 1
ATOM 698 N N . ASN A 1 89 ? -4.187 4.951 13.639 1.00 85.56 89 ASN A N 1
ATOM 699 C CA . ASN A 1 89 ? -5.406 5.099 14.438 1.00 85.56 89 ASN A CA 1
ATOM 700 C C . ASN A 1 89 ? -6.324 3.866 14.441 1.00 85.56 89 ASN A C 1
ATOM 702 O O . ASN A 1 89 ? -7.387 3.911 15.060 1.00 85.56 89 ASN A O 1
ATOM 706 N N . TYR A 1 90 ? -5.930 2.775 13.777 1.00 82.31 90 TYR A N 1
ATOM 707 C CA . TYR A 1 90 ? -6.668 1.510 13.763 1.00 82.31 90 TYR A CA 1
ATOM 708 C C . TYR A 1 90 ? -5.719 0.328 13.565 1.00 82.31 90 TYR A C 1
ATOM 710 O O . TYR A 1 90 ? -4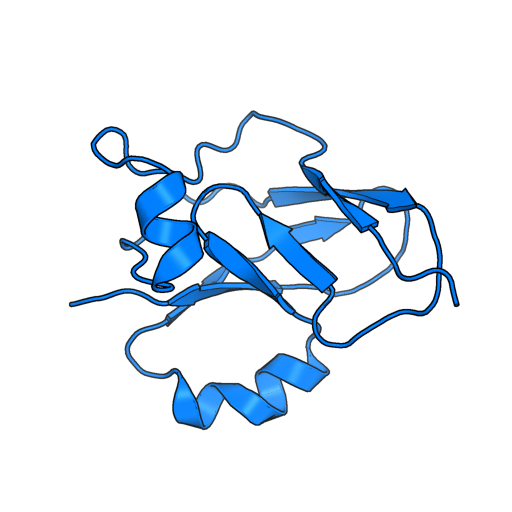.826 0.382 12.728 1.00 82.31 90 TYR A O 1
ATOM 718 N N . SER A 1 91 ? -5.973 -0.781 14.264 1.00 83.62 91 SER A N 1
ATOM 719 C CA . SER A 1 91 ? -5.269 -2.038 14.003 1.00 83.62 91 SER A CA 1
ATOM 720 C C . SER A 1 91 ? -5.818 -2.678 12.725 1.00 83.62 91 SER A C 1
ATOM 722 O O . SER A 1 91 ? -6.894 -3.276 12.721 1.00 83.62 91 SER A O 1
ATOM 724 N N . THR A 1 92 ? -5.105 -2.494 11.617 1.00 83.62 92 THR A N 1
ATOM 725 C CA . THR A 1 92 ? -5.380 -3.151 10.338 1.00 83.62 92 THR A CA 1
ATOM 726 C C . THR A 1 92 ? -4.068 -3.406 9.610 1.00 83.62 92 THR A C 1
ATOM 728 O O . THR A 1 92 ? -3.126 -2.624 9.738 1.00 83.62 92 THR A O 1
ATOM 731 N N . LYS A 1 93 ? -4.017 -4.495 8.843 1.00 85.75 93 LYS A N 1
ATOM 732 C CA . LYS A 1 93 ? -2.905 -4.791 7.942 1.00 85.75 93 LYS A CA 1
ATOM 733 C C . LYS A 1 93 ? -3.293 -4.363 6.540 1.00 85.75 93 LYS A C 1
ATOM 735 O O . LYS A 1 93 ? -4.318 -4.803 6.021 1.00 85.75 93 LYS A O 1
ATOM 740 N N . LEU A 1 94 ? -2.518 -3.437 6.001 1.00 87.75 94 LEU A N 1
ATOM 741 C CA . LEU A 1 94 ? -2.631 -2.948 4.640 1.00 87.75 94 LEU A CA 1
ATOM 742 C C . LEU A 1 94 ? -1.229 -2.932 4.046 1.00 87.75 94 LEU A C 1
ATOM 744 O O . LEU A 1 94 ? -0.238 -2.817 4.766 1.00 87.75 94 LEU A O 1
ATOM 748 N N . THR A 1 95 ? -1.177 -3.021 2.731 1.00 89.25 95 THR A N 1
ATOM 749 C CA . THR A 1 95 ? 0.058 -3.007 1.963 1.00 89.25 95 THR A CA 1
ATOM 750 C C . THR A 1 95 ? -0.128 -2.055 0.795 1.00 89.25 95 THR A C 1
ATOM 752 O O . THR A 1 95 ? -1.199 -1.989 0.184 1.00 89.25 95 THR A O 1
ATOM 755 N N . LEU A 1 96 ? 0.916 -1.285 0.524 1.00 86.88 96 LEU A N 1
ATOM 756 C CA . LEU A 1 96 ? 1.011 -0.444 -0.653 1.00 86.88 96 LEU A CA 1
ATO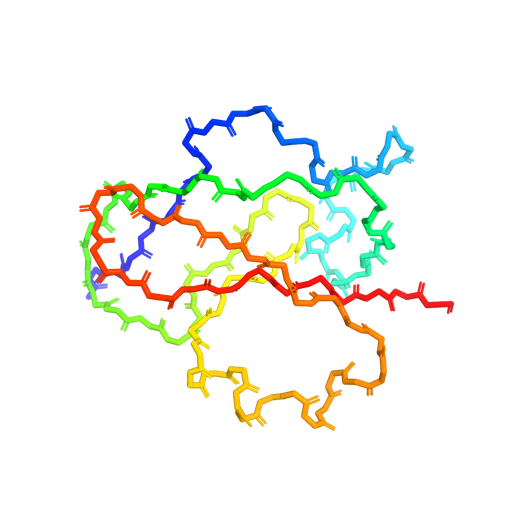M 757 C C . LEU A 1 96 ? 1.533 -1.273 -1.816 1.00 86.88 96 LEU A C 1
ATOM 759 O O . LEU A 1 96 ? 2.512 -1.997 -1.673 1.00 86.88 96 LEU A O 1
ATOM 763 N N . VAL A 1 97 ? 0.869 -1.179 -2.956 1.00 87.25 97 VAL A N 1
ATOM 764 C CA . VAL A 1 97 ? 1.225 -1.918 -4.161 1.00 87.25 97 VAL A CA 1
ATOM 765 C C . VAL A 1 97 ? 1.599 -0.913 -5.235 1.00 87.25 97 VAL A C 1
ATOM 767 O O . VAL A 1 97 ? 0.762 -0.122 -5.674 1.00 87.25 97 VAL A O 1
ATOM 770 N N . ASN A 1 98 ? 2.873 -0.945 -5.612 1.00 83.75 98 ASN A N 1
ATOM 771 C CA . ASN A 1 98 ? 3.445 -0.152 -6.688 1.00 83.75 98 ASN A CA 1
ATOM 772 C C . ASN A 1 98 ? 3.649 -1.062 -7.897 1.00 83.75 98 ASN A C 1
ATOM 774 O O . ASN A 1 98 ? 4.513 -1.936 -7.855 1.00 83.75 98 ASN A O 1
ATOM 778 N N . VAL A 1 99 ? 2.834 -0.903 -8.935 1.00 82.81 99 VAL A N 1
ATOM 779 C CA . VAL A 1 99 ? 3.020 -1.631 -10.195 1.00 82.81 99 VAL A CA 1
ATOM 780 C C . VAL A 1 99 ? 4.092 -0.886 -10.978 1.00 82.81 99 VAL A C 1
ATOM 782 O O . VAL A 1 99 ? 3.939 0.302 -11.214 1.00 82.81 99 VAL A O 1
ATOM 785 N N . VAL A 1 100 ? 5.195 -1.549 -11.311 1.00 79.06 100 VAL A N 1
ATOM 786 C CA . VAL A 1 100 ? 6.356 -0.925 -11.951 1.00 79.06 100 VAL A CA 1
ATOM 787 C C . VAL A 1 100 ? 6.401 -1.266 -13.432 1.00 79.06 100 VAL A C 1
ATOM 789 O O . VAL A 1 100 ? 6.416 -2.437 -13.803 1.00 79.06 100 VAL A O 1
ATOM 792 N N . THR A 1 101 ? 6.446 -0.256 -14.291 1.00 69.12 101 THR A N 1
ATOM 793 C CA . THR A 1 101 ? 6.668 -0.484 -15.723 1.00 69.12 101 THR A CA 1
ATOM 794 C C . THR A 1 101 ? 8.172 -0.636 -15.951 1.00 69.12 101 THR A C 1
ATOM 796 O O . THR A 1 101 ? 8.941 0.239 -15.553 1.00 69.12 101 THR A O 1
ATOM 799 N N . ILE A 1 102 ? 8.597 -1.767 -16.527 1.00 57.59 102 ILE A N 1
ATOM 800 C CA . ILE A 1 102 ? 9.985 -2.002 -16.969 1.00 57.59 102 ILE A CA 1
ATOM 801 C C . ILE A 1 102 ? 10.125 -1.552 -18.419 1.00 57.59 102 ILE A C 1
ATOM 803 O O . ILE A 1 102 ? 9.223 -1.910 -19.213 1.00 57.59 102 ILE A O 1
#